Protein AF-A0AAU9X1V3-F1 (afdb_monomer)

Nearest PDB structures (foldseek):
  4ons-assembly2_C  TM=4.741E-01  e=3.415E-01  Mus musculus
  4ons-assembly1_A  TM=4.721E-01  e=7.380E-01  Mus musculus
  1dow-assembly1_A  TM=4.792E-01  e=1.768E+00  Mus musculus

Structure (mmCIF, N/CA/C/O backbone):
data_AF-A0AAU9X1V3-F1
#
_entry.id   AF-A0AAU9X1V3-F1
#
loop_
_atom_site.group_PDB
_atom_site.id
_atom_site.type_symbol
_atom_site.label_atom_id
_atom_site.label_alt_id
_atom_site.label_comp_id
_atom_site.label_asym_id
_atom_site.label_entity_id
_atom_site.label_seq_id
_atom_site.pdbx_PDB_ins_code
_atom_site.Cartn_x
_atom_site.Cartn_y
_atom_site.Cartn_z
_atom_site.occupancy
_atom_site.B_iso_or_equiv
_atom_site.auth_seq_id
_atom_site.auth_comp_id
_atom_site.auth_asym_id
_atom_site.auth_atom_id
_atom_site.pdbx_PDB_model_num
ATOM 1 N N . MET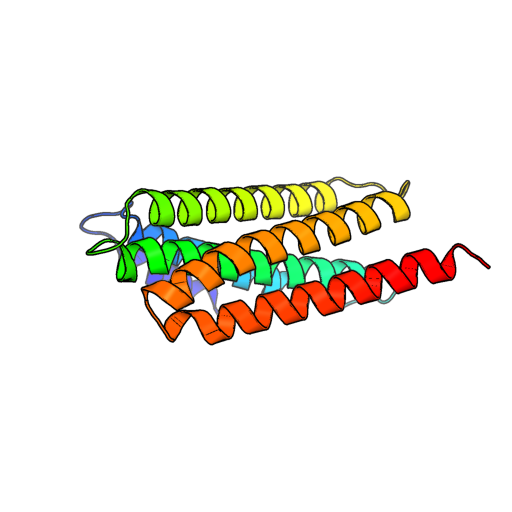 A 1 1 ? 12.556 27.384 1.635 1.00 44.06 1 MET A N 1
ATOM 2 C CA . MET A 1 1 ? 11.641 28.127 2.536 1.00 44.06 1 MET A CA 1
ATOM 3 C C . MET A 1 1 ? 10.564 27.254 3.212 1.00 44.06 1 MET A C 1
ATOM 5 O O . MET A 1 1 ? 9.709 27.808 3.883 1.00 44.06 1 MET A O 1
ATOM 9 N N . LEU A 1 2 ? 10.613 25.913 3.099 1.00 43.72 2 LEU A N 1
ATOM 10 C CA . LEU A 1 2 ? 9.650 24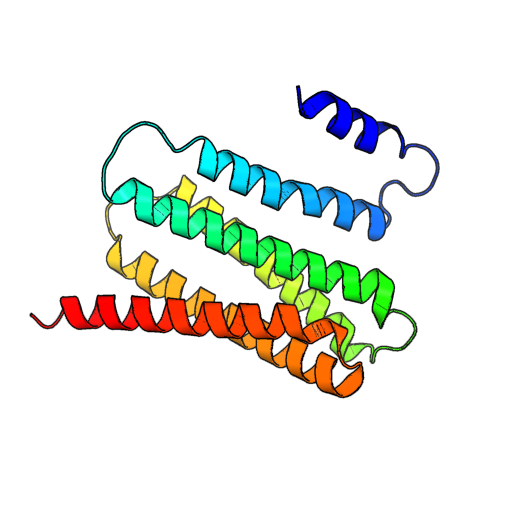.977 3.724 1.00 43.72 2 LEU A CA 1
ATOM 11 C C . LEU A 1 2 ? 10.175 24.272 4.992 1.00 43.72 2 LEU A C 1
ATOM 13 O O . LEU A 1 2 ? 9.394 23.698 5.740 1.00 43.72 2 LEU A O 1
ATOM 17 N N . LEU A 1 3 ? 11.482 24.343 5.270 1.00 42.94 3 LEU A N 1
ATOM 18 C CA . LEU A 1 3 ? 12.097 23.686 6.433 1.00 42.94 3 LEU A CA 1
ATOM 19 C C . LEU A 1 3 ? 11.815 24.409 7.757 1.00 42.94 3 LEU A C 1
ATOM 21 O O . LEU A 1 3 ? 11.709 23.767 8.793 1.00 42.94 3 LEU A O 1
ATOM 25 N N . LEU A 1 4 ? 11.650 25.733 7.727 1.00 36.34 4 LEU A N 1
ATOM 26 C CA . LEU A 1 4 ? 11.408 26.543 8.922 1.00 36.34 4 LEU A CA 1
ATOM 27 C C . LEU A 1 4 ? 10.022 26.305 9.561 1.00 36.34 4 LEU A C 1
ATOM 29 O O . LEU A 1 4 ? 9.979 26.134 10.776 1.00 36.34 4 LEU A O 1
ATOM 33 N N . PRO A 1 5 ? 8.903 26.226 8.805 1.00 49.59 5 PRO A N 1
ATOM 34 C CA . PRO A 1 5 ? 7.613 25.863 9.395 1.00 49.59 5 PRO A CA 1
ATOM 35 C C . PRO A 1 5 ? 7.561 24.398 9.853 1.00 49.59 5 PRO A C 1
ATOM 37 O O . PRO A 1 5 ? 6.901 24.109 10.844 1.00 49.59 5 PRO A O 1
ATOM 40 N N . LEU A 1 6 ? 8.292 23.487 9.196 1.00 45.47 6 LEU A N 1
ATOM 41 C CA . LEU A 1 6 ? 8.398 22.084 9.614 1.00 45.47 6 LEU A CA 1
ATOM 42 C C . LEU A 1 6 ? 9.190 21.945 10.926 1.00 45.47 6 LEU A C 1
ATOM 44 O O . LEU A 1 6 ? 8.770 21.235 11.833 1.00 45.47 6 LEU A O 1
ATOM 48 N N . TYR A 1 7 ? 10.294 22.686 11.052 1.00 49.62 7 TYR A N 1
ATOM 49 C CA . TYR A 1 7 ? 11.092 22.766 12.274 1.00 49.62 7 TYR A CA 1
ATOM 50 C C . TYR A 1 7 ? 10.305 23.416 13.418 1.00 49.62 7 TYR A C 1
ATOM 52 O O . TYR A 1 7 ? 10.326 22.918 14.536 1.00 49.62 7 TYR A O 1
ATOM 60 N N . LEU A 1 8 ? 9.541 24.477 13.138 1.00 46.09 8 LEU A N 1
ATOM 61 C CA . LEU A 1 8 ? 8.671 25.114 14.130 1.00 46.09 8 LEU A CA 1
ATOM 62 C C . LEU A 1 8 ? 7.511 24.210 14.563 1.00 46.09 8 LEU A C 1
ATOM 64 O O . LEU A 1 8 ? 7.183 24.209 15.743 1.00 46.09 8 LEU A O 1
ATOM 68 N N . LEU A 1 9 ? 6.929 23.406 13.665 1.00 52.00 9 LEU A N 1
ATOM 69 C CA . LEU A 1 9 ? 5.893 22.430 14.027 1.00 52.00 9 LEU A CA 1
ATOM 70 C C . LEU A 1 9 ? 6.444 21.321 14.940 1.00 52.00 9 LEU A C 1
ATOM 72 O O . LEU A 1 9 ? 5.739 20.881 15.841 1.00 52.00 9 LEU A O 1
ATOM 76 N N . VAL A 1 10 ? 7.695 20.900 14.721 1.00 50.59 10 VAL A N 1
ATOM 77 C CA . VAL A 1 10 ? 8.396 19.901 15.548 1.00 50.59 10 VAL A CA 1
ATOM 78 C C . VAL A 1 10 ? 8.824 20.483 16.902 1.00 50.59 10 VAL A C 1
ATOM 80 O O . VAL A 1 10 ? 8.688 19.819 17.926 1.00 50.59 10 VAL A O 1
ATOM 83 N N . VAL A 1 11 ? 9.300 21.731 16.931 1.00 45.91 11 VAL A N 1
ATOM 84 C CA . VAL A 1 11 ? 9.802 22.392 18.149 1.00 45.91 11 VAL A CA 1
ATOM 85 C C . VAL A 1 11 ? 8.680 22.879 19.070 1.00 45.91 11 VAL A C 1
ATOM 87 O O . VAL A 1 11 ? 8.874 22.930 20.280 1.00 45.91 11 VAL A O 1
ATOM 90 N N . HIS A 1 12 ? 7.485 23.194 18.556 1.00 42.12 12 HIS A N 1
ATOM 91 C CA . HIS A 1 12 ? 6.382 23.667 19.406 1.00 42.12 12 HIS A CA 1
ATOM 92 C C . HIS A 1 12 ? 5.719 22.562 20.259 1.00 42.12 12 HIS A C 1
ATOM 94 O O . HIS A 1 12 ? 4.833 22.858 21.062 1.00 42.12 12 HIS A O 1
ATOM 100 N N . THR A 1 13 ? 6.141 21.305 20.092 1.00 48.31 13 THR A N 1
ATOM 101 C CA . THR A 1 13 ? 5.664 20.104 20.801 1.00 48.31 13 THR A CA 1
ATOM 102 C C . THR A 1 13 ? 6.652 19.608 21.865 1.00 48.31 13 THR A C 1
ATOM 104 O O . THR A 1 13 ? 6.911 18.416 21.976 1.00 48.31 13 THR A O 1
ATOM 107 N N . GLU A 1 14 ? 7.207 20.514 22.664 1.00 51.94 14 GLU A N 1
ATOM 108 C CA . GLU A 1 14 ? 8.088 20.184 23.794 1.00 51.94 14 GLU A CA 1
ATOM 109 C C . GLU A 1 14 ? 7.535 20.795 25.086 1.00 51.94 14 GLU A C 1
ATOM 111 O O . GLU A 1 14 ? 7.998 21.822 25.569 1.00 51.94 14 GLU A O 1
ATOM 116 N N . GLN A 1 15 ? 6.486 20.167 25.614 1.00 44.25 15 GLN A N 1
ATOM 117 C CA . GLN A 1 15 ? 6.382 19.820 27.033 1.00 44.25 15 GLN A CA 1
ATOM 118 C C . GLN A 1 15 ? 5.163 18.907 27.190 1.00 44.25 15 GLN A C 1
ATOM 120 O O . GLN A 1 15 ? 4.042 19.307 26.894 1.00 44.25 15 GLN A O 1
ATOM 125 N N . ASP A 1 16 ? 5.424 17.674 27.622 1.00 43.25 16 ASP A N 1
ATOM 126 C CA . ASP A 1 16 ? 4.475 16.605 27.965 1.00 43.25 16 ASP A CA 1
ATOM 127 C C . ASP A 1 16 ? 4.153 15.616 26.812 1.00 43.25 16 ASP A C 1
ATOM 129 O O . ASP A 1 16 ? 3.363 15.881 25.911 1.00 43.25 16 ASP A O 1
ATOM 133 N N . ASN A 1 17 ? 4.750 14.412 26.889 1.00 47.97 17 ASN A N 1
ATOM 134 C CA . ASN A 1 17 ? 4.558 13.224 26.021 1.00 47.97 17 ASN A CA 1
ATOM 135 C C . ASN A 1 17 ? 5.242 13.183 24.634 1.00 47.97 17 ASN A C 1
ATOM 137 O O . ASN A 1 17 ? 4.652 12.772 23.631 1.00 47.97 17 ASN A O 1
ATOM 141 N N . LEU A 1 18 ? 6.544 13.465 24.607 1.00 46.16 18 LEU A N 1
ATOM 142 C CA . LEU A 1 18 ? 7.427 13.448 23.426 1.00 46.16 18 LEU A CA 1
ATOM 143 C C . LEU A 1 18 ? 7.446 12.187 22.546 1.00 46.16 18 LEU A C 1
ATOM 145 O O . LEU A 1 18 ? 7.813 12.275 21.379 1.00 46.16 18 LEU A O 1
ATOM 149 N N . PHE A 1 19 ? 7.019 11.030 23.051 1.00 53.47 19 PHE A N 1
ATOM 150 C CA . PHE A 1 19 ? 6.959 9.779 22.280 1.00 53.47 19 PHE A CA 1
ATOM 151 C C . PHE A 1 19 ? 5.591 9.094 22.384 1.00 53.47 19 PHE A C 1
ATOM 153 O O . PHE A 1 19 ? 5.478 7.871 22.431 1.00 53.47 19 PHE A O 1
ATOM 160 N N . GLY A 1 20 ? 4.516 9.882 22.430 1.00 60.69 20 GLY A N 1
ATOM 161 C CA . GLY A 1 20 ? 3.170 9.336 22.282 1.00 60.69 20 GLY A CA 1
ATOM 162 C C . GLY A 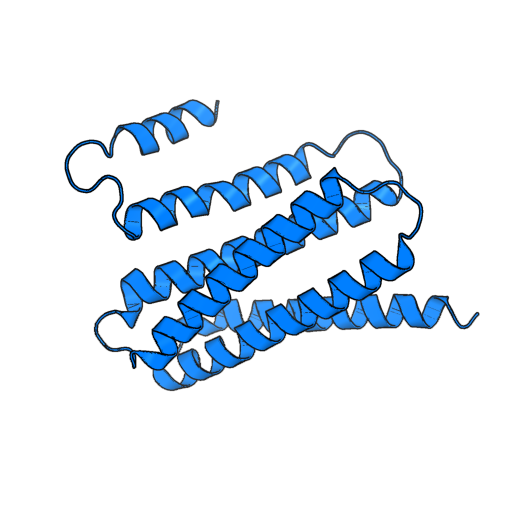1 20 ? 2.940 8.785 20.860 1.00 60.69 20 GLY A C 1
ATOM 163 O O . GLY A 1 20 ? 3.418 9.393 19.896 1.00 60.69 20 GLY A O 1
ATOM 164 N N . PRO A 1 21 ? 2.138 7.716 20.681 1.00 63.38 21 PRO A N 1
ATOM 165 C CA . PRO A 1 21 ? 1.803 7.158 19.362 1.00 63.38 21 PRO A CA 1
ATOM 166 C C . PRO A 1 21 ? 1.304 8.210 18.355 1.00 63.38 21 PRO A C 1
ATOM 168 O O . PRO A 1 21 ? 1.577 8.130 17.162 1.00 63.38 21 PRO A O 1
ATOM 171 N N . LYS A 1 22 ? 0.638 9.259 18.851 1.00 67.50 22 LYS A N 1
ATOM 172 C CA . LYS A 1 22 ? 0.130 10.382 18.051 1.00 67.50 22 LYS A CA 1
ATOM 173 C C . LYS A 1 22 ? 1.226 11.285 17.476 1.00 67.50 22 LYS A C 1
ATOM 175 O O . LYS A 1 22 ? 1.063 11.810 16.380 1.00 67.50 22 LYS A O 1
ATOM 180 N N . VAL A 1 23 ? 2.326 11.498 18.202 1.00 68.25 23 VAL A N 1
ATOM 181 C CA . VAL A 1 23 ? 3.471 12.284 17.704 1.00 68.25 23 VAL A CA 1
ATOM 182 C C . VAL A 1 23 ? 4.229 11.467 16.661 1.00 68.25 23 VAL A C 1
ATOM 184 O O . VAL A 1 23 ? 4.564 11.986 15.600 1.00 68.25 23 VAL A O 1
ATOM 187 N N . PHE A 1 24 ? 4.397 10.167 16.911 1.00 70.75 24 PHE A N 1
ATOM 188 C CA . PHE A 1 24 ? 5.026 9.236 15.977 1.00 70.75 24 PHE A CA 1
ATOM 189 C C . PHE A 1 24 ? 4.321 9.200 14.611 1.00 70.75 24 PHE A C 1
ATOM 191 O O . PHE A 1 24 ? 4.980 9.336 13.582 1.00 70.75 24 PHE A O 1
ATOM 198 N N . VAL A 1 25 ? 2.986 9.119 14.588 1.00 69.62 25 VAL A N 1
ATOM 199 C CA . VAL A 1 25 ? 2.202 9.181 13.339 1.00 69.62 25 VAL A CA 1
ATOM 200 C C . VAL A 1 25 ? 2.411 10.497 12.586 1.00 69.62 25 VAL A C 1
ATOM 202 O O . VAL A 1 25 ? 2.600 10.484 11.371 1.00 69.62 25 VAL A O 1
ATOM 205 N N . LYS A 1 26 ? 2.437 11.637 13.289 1.00 71.56 26 LYS A N 1
ATOM 206 C CA . LYS A 1 26 ? 2.681 12.948 12.661 1.00 71.56 26 LYS A CA 1
ATOM 207 C C . LYS A 1 26 ? 4.065 13.037 12.022 1.00 71.56 26 LYS A C 1
ATOM 209 O O . LYS A 1 26 ? 4.188 13.582 10.930 1.00 71.56 26 LYS A O 1
ATOM 214 N N . VAL A 1 27 ? 5.091 12.498 12.683 1.00 73.81 27 VAL A N 1
ATOM 215 C CA . VAL A 1 27 ? 6.460 12.455 12.147 1.00 73.81 27 VAL A CA 1
ATOM 216 C C . VAL A 1 27 ? 6.532 11.536 10.929 1.00 73.81 27 VAL A C 1
ATOM 218 O O . VAL A 1 27 ? 7.089 11.924 9.905 1.00 73.81 27 VAL A O 1
ATOM 221 N N . LEU A 1 28 ? 5.908 10.358 10.997 1.00 72.69 28 LEU A N 1
ATOM 222 C CA . LEU A 1 28 ? 5.814 9.441 9.861 1.00 72.69 28 LEU A CA 1
ATOM 223 C C . LEU A 1 28 ? 5.145 10.090 8.644 1.00 72.69 28 LEU A C 1
ATOM 225 O O . LEU A 1 28 ? 5.581 9.851 7.522 1.00 72.69 28 LEU A O 1
ATOM 229 N N . TYR A 1 29 ? 4.140 10.945 8.859 1.00 76.19 29 TYR A N 1
ATOM 230 C CA . TYR A 1 29 ? 3.426 11.659 7.794 1.00 76.19 29 TYR A CA 1
ATOM 231 C C . TYR A 1 29 ? 4.328 12.570 6.951 1.00 76.19 29 TYR A C 1
ATOM 233 O O . TYR A 1 29 ? 3.958 12.906 5.832 1.00 76.19 29 TYR A O 1
ATOM 241 N N . ILE A 1 30 ? 5.511 12.952 7.446 1.00 73.25 30 ILE A N 1
ATOM 242 C CA . ILE A 1 30 ? 6.486 13.779 6.717 1.00 73.25 30 ILE A CA 1
ATOM 243 C C . ILE A 1 30 ? 7.245 12.945 5.671 1.00 73.25 30 ILE A C 1
ATOM 245 O O . ILE A 1 30 ? 7.570 13.441 4.592 1.00 73.25 30 ILE A O 1
ATOM 249 N N . THR A 1 31 ? 7.497 11.668 5.952 1.00 73.81 31 THR A N 1
ATOM 250 C CA . THR A 1 31 ? 8.299 10.777 5.103 1.00 73.81 31 THR A CA 1
ATOM 251 C C . THR A 1 31 ? 7.744 10.601 3.674 1.00 73.81 31 THR A C 1
ATOM 253 O O . THR A 1 31 ? 8.534 10.725 2.734 1.00 73.81 31 THR A O 1
ATOM 256 N N . PRO A 1 32 ? 6.425 10.409 3.439 1.00 75.38 32 PRO A N 1
ATOM 257 C CA . PRO A 1 32 ? 5.865 10.394 2.086 1.00 75.38 32 PRO A CA 1
ATOM 258 C C . PRO A 1 32 ? 6.121 11.688 1.313 1.00 75.38 32 PRO A C 1
ATOM 260 O O . PRO A 1 32 ? 6.405 11.647 0.120 1.00 75.38 32 PRO A O 1
ATOM 263 N N . PHE A 1 33 ? 6.052 12.848 1.977 1.00 72.88 33 PHE A N 1
ATOM 264 C CA . PHE A 1 33 ? 6.327 14.124 1.317 1.00 72.88 33 PHE A CA 1
ATOM 265 C C . PHE A 1 33 ? 7.784 14.228 0.887 1.00 72.88 33 PHE A C 1
ATOM 267 O O . PHE A 1 33 ? 8.048 14.754 -0.187 1.00 72.88 33 PHE A O 1
ATOM 274 N N . ILE A 1 34 ? 8.721 13.703 1.681 1.00 72.44 34 ILE A N 1
ATOM 275 C CA . ILE A 1 34 ? 10.140 13.660 1.315 1.00 72.44 34 ILE A CA 1
ATOM 276 C C . ILE A 1 34 ? 10.339 12.787 0.068 1.00 72.44 34 ILE A C 1
ATOM 278 O O . ILE A 1 34 ? 10.984 13.232 -0.878 1.00 72.44 34 ILE A O 1
ATOM 282 N N . LEU A 1 35 ? 9.734 11.594 0.019 1.00 71.88 35 LEU A N 1
ATOM 283 C CA . LEU A 1 35 ? 9.773 10.709 -1.156 1.00 71.88 35 LEU A CA 1
ATOM 284 C C . LEU A 1 35 ? 9.166 11.368 -2.409 1.00 71.88 35 LEU A C 1
ATOM 286 O O . LEU A 1 35 ? 9.761 11.319 -3.486 1.00 71.88 35 LEU 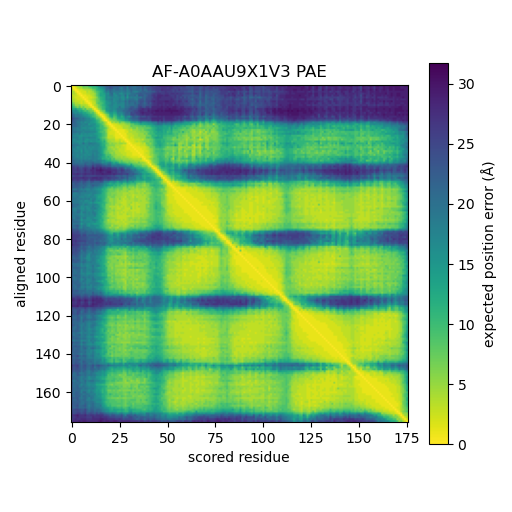A O 1
ATOM 290 N N . LEU A 1 36 ? 8.028 12.053 -2.274 1.00 72.50 36 LEU A N 1
ATOM 291 C CA . LEU A 1 36 ? 7.422 12.822 -3.369 1.00 72.50 36 LEU A CA 1
ATOM 292 C C . LEU A 1 36 ? 8.293 14.011 -3.810 1.00 72.50 36 LEU A C 1
ATOM 294 O O . LEU A 1 36 ? 8.310 14.377 -4.985 1.00 72.50 36 LEU A O 1
ATOM 298 N N . LEU A 1 37 ? 9.041 14.616 -2.890 1.00 70.94 37 LEU A N 1
ATOM 299 C CA . LEU A 1 37 ? 9.969 15.703 -3.196 1.00 70.94 37 LEU A CA 1
ATOM 300 C C . LEU A 1 37 ? 11.193 15.184 -3.968 1.00 70.94 37 LEU A C 1
ATOM 302 O O . LEU A 1 37 ? 11.617 15.824 -4.933 1.00 70.94 37 LEU A O 1
ATOM 306 N N . PHE A 1 38 ? 11.694 13.991 -3.632 1.00 68.56 38 PHE A N 1
ATOM 307 C CA . PHE A 1 38 ? 12.685 13.277 -4.446 1.00 68.56 38 PHE A CA 1
ATOM 308 C C . PHE A 1 38 ? 12.165 12.996 -5.861 1.00 68.56 38 PHE A C 1
ATOM 310 O O . PHE A 1 38 ? 12.874 13.264 -6.830 1.00 68.56 38 PHE A O 1
ATOM 317 N N . LEU A 1 39 ? 10.908 12.562 -5.999 1.00 68.69 39 LEU A N 1
ATOM 318 C CA . LEU A 1 39 ? 10.263 12.330 -7.298 1.00 68.69 39 LEU A CA 1
ATOM 319 C C . LEU A 1 39 ? 10.218 13.592 -8.181 1.00 68.69 39 LEU A C 1
ATOM 321 O O . LEU A 1 39 ? 10.405 13.504 -9.397 1.00 68.69 39 LEU A O 1
ATOM 325 N N . ASN A 1 40 ? 10.010 14.765 -7.575 1.00 65.56 40 ASN A N 1
ATOM 326 C CA . ASN A 1 40 ? 9.994 16.046 -8.287 1.00 65.56 40 ASN A CA 1
ATOM 327 C C . ASN A 1 40 ? 11.403 16.568 -8.632 1.00 65.56 40 ASN A C 1
ATOM 329 O O . ASN A 1 40 ? 11.565 17.312 -9.593 1.00 65.56 40 ASN A O 1
ATOM 333 N N . THR A 1 41 ? 12.422 16.171 -7.865 1.00 62.22 41 THR A N 1
ATOM 334 C CA . THR A 1 41 ? 13.815 16.615 -8.062 1.00 62.22 41 THR A CA 1
ATOM 335 C C . THR A 1 41 ? 14.577 15.721 -9.045 1.00 62.22 41 THR A C 1
ATOM 337 O O . THR A 1 41 ? 15.479 16.191 -9.729 1.00 62.22 41 THR A O 1
ATOM 340 N N . ALA A 1 42 ? 14.180 14.454 -9.192 1.00 54.56 42 ALA A N 1
ATOM 341 C CA . ALA A 1 42 ? 14.652 13.546 -10.242 1.00 54.56 42 ALA A CA 1
ATOM 342 C C . ALA A 1 42 ? 14.023 13.908 -11.605 1.00 54.56 42 ALA A C 1
ATOM 344 O O . ALA A 1 42 ? 13.270 13.131 -12.186 1.00 54.56 42 ALA A O 1
ATOM 345 N N . GLY A 1 43 ? 14.174 15.161 -12.035 1.00 47.66 43 GLY A N 1
ATOM 346 C CA . GLY A 1 43 ? 13.527 15.734 -13.218 1.00 47.66 43 GLY A CA 1
ATOM 347 C C . GLY A 1 43 ? 14.481 16.232 -14.294 1.00 47.66 43 GLY A C 1
ATOM 348 O O . GLY A 1 43 ? 14.004 16.681 -15.333 1.00 47.66 43 GLY A O 1
ATOM 349 N N . GLU A 1 44 ? 15.790 16.133 -14.092 1.00 50.97 44 GLU A N 1
ATOM 350 C CA . GLU A 1 44 ? 16.772 16.548 -15.087 1.00 50.97 44 GLU A CA 1
ATOM 351 C C . GLU A 1 44 ? 17.581 15.331 -15.548 1.00 50.97 44 GLU A C 1
ATOM 353 O O . GLU A 1 44 ? 18.365 14.768 -14.793 1.00 50.97 44 GLU A O 1
ATOM 358 N N . GLU A 1 45 ? 17.344 14.972 -16.814 1.00 45.53 45 GLU A N 1
ATOM 359 C CA . GLU A 1 45 ? 18.095 14.070 -17.705 1.00 45.53 45 GLU A CA 1
ATOM 360 C C . GLU A 1 45 ? 17.409 12.738 -18.064 1.00 45.53 45 GLU A C 1
ATOM 362 O O . GLU A 1 45 ? 17.191 11.829 -17.266 1.00 45.53 45 GLU A O 1
ATOM 367 N N . GLY A 1 46 ? 17.009 12.678 -19.340 1.00 50.12 46 GLY A N 1
ATOM 368 C CA . GLY A 1 46 ? 16.153 11.657 -19.924 1.00 50.12 46 GLY A CA 1
ATOM 369 C C . GLY A 1 46 ? 16.815 10.294 -20.093 1.00 50.12 46 GLY A C 1
ATOM 370 O O . GLY A 1 46 ? 17.985 10.191 -20.434 1.00 50.12 46 GLY A O 1
ATOM 371 N N . THR A 1 47 ? 16.016 9.252 -19.874 1.00 45.25 47 THR A N 1
ATOM 372 C CA . THR A 1 47 ? 16.077 7.877 -20.414 1.00 45.25 47 THR A CA 1
ATOM 373 C C . THR A 1 47 ? 14.958 7.083 -19.722 1.00 45.25 47 THR A C 1
ATOM 375 O O . THR A 1 47 ? 14.473 7.489 -18.667 1.00 45.25 47 THR A O 1
ATOM 378 N N . GLU A 1 48 ? 14.498 5.968 -20.294 1.00 50.25 48 GLU A N 1
ATOM 379 C CA . GLU A 1 48 ? 13.396 5.135 -19.760 1.00 50.25 48 GLU A CA 1
ATOM 380 C C . GLU A 1 48 ? 13.594 4.691 -18.290 1.00 50.25 48 GLU A C 1
ATOM 382 O O . GLU A 1 48 ? 12.623 4.462 -17.567 1.00 50.25 48 GLU A O 1
ATOM 387 N N . PHE A 1 49 ? 14.841 4.714 -17.809 1.00 49.09 49 PHE A N 1
ATOM 388 C CA . PHE A 1 49 ? 15.255 4.515 -16.416 1.00 49.09 49 PHE A CA 1
ATOM 389 C C . PHE A 1 49 ? 14.631 5.526 -15.421 1.00 49.09 49 PHE A C 1
ATOM 391 O O . PHE A 1 49 ? 14.399 5.222 -14.246 1.00 49.09 49 PHE A O 1
ATOM 398 N N . HIS A 1 50 ? 14.291 6.735 -15.885 1.00 55.50 50 HIS A N 1
ATOM 399 C CA . HIS A 1 50 ? 13.610 7.765 -15.086 1.00 55.50 50 HIS A CA 1
ATOM 400 C C . HIS A 1 50 ? 12.116 7.473 -14.869 1.00 55.50 50 HIS A C 1
ATOM 402 O O . HIS A 1 50 ? 11.533 7.906 -13.876 1.00 55.50 50 HIS A O 1
ATOM 408 N N . GLY A 1 51 ? 11.475 6.743 -15.787 1.00 60.97 51 GLY A N 1
ATOM 409 C CA . GLY A 1 51 ? 10.060 6.385 -15.663 1.00 60.97 51 GLY A CA 1
ATOM 410 C C . GLY A 1 51 ? 9.830 5.349 -14.565 1.00 60.97 51 GLY A C 1
ATOM 411 O O . GLY A 1 51 ? 8.932 5.504 -13.738 1.00 60.97 51 GLY A O 1
ATOM 412 N N . GLU A 1 52 ? 10.681 4.325 -14.525 1.00 66.62 52 GLU A N 1
ATOM 413 C CA . GLU A 1 52 ? 10.564 3.222 -13.570 1.00 66.62 52 GLU A CA 1
ATOM 414 C C . GLU A 1 52 ? 10.899 3.654 -12.138 1.00 66.62 52 GLU A C 1
ATOM 416 O O . GLU A 1 52 ? 10.151 3.357 -11.211 1.00 66.62 52 GLU A O 1
ATOM 421 N N . SER A 1 53 ? 11.955 4.448 -11.951 1.00 68.62 53 SER A N 1
ATOM 422 C CA . SER A 1 53 ? 12.297 5.020 -10.641 1.00 68.62 53 SER A CA 1
ATOM 423 C C . SER A 1 53 ? 11.210 5.959 -10.103 1.00 68.62 53 SER A C 1
ATOM 425 O O . SER A 1 53 ? 10.849 5.872 -8.929 1.00 68.62 53 SER A O 1
ATOM 427 N N . ARG A 1 54 ? 10.610 6.808 -10.951 1.00 72.00 54 ARG A N 1
ATOM 428 C CA . ARG A 1 54 ? 9.464 7.647 -10.560 1.00 72.00 54 ARG A CA 1
ATOM 429 C C . ARG A 1 54 ? 8.239 6.826 -10.180 1.00 72.00 54 ARG A C 1
ATOM 431 O O . ARG A 1 54 ? 7.605 7.121 -9.171 1.00 72.00 54 ARG A O 1
ATOM 438 N N . TRP A 1 55 ? 7.909 5.804 -10.964 1.00 76.88 55 TRP A N 1
ATOM 439 C CA . TRP A 1 55 ? 6.821 4.891 -10.628 1.00 76.88 55 TRP A CA 1
ATOM 440 C C . TRP A 1 55 ? 7.043 4.266 -9.247 1.00 76.88 55 TRP A C 1
ATOM 442 O O . TRP A 1 55 ? 6.166 4.353 -8.394 1.00 76.88 55 TRP A O 1
ATOM 452 N N . LEU A 1 56 ? 8.253 3.770 -8.982 1.00 76.50 56 LEU A N 1
ATOM 453 C CA . LEU A 1 56 ? 8.620 3.160 -7.704 1.00 76.50 56 LEU A CA 1
ATOM 454 C C . LEU A 1 56 ? 8.511 4.128 -6.520 1.00 76.50 56 LEU A C 1
ATOM 456 O O . LEU A 1 56 ? 7.914 3.795 -5.499 1.00 76.50 56 LEU A O 1
ATOM 460 N N . PHE A 1 57 ? 9.024 5.354 -6.642 1.00 78.31 57 PHE A N 1
ATOM 461 C CA . PHE A 1 57 ? 8.877 6.345 -5.572 1.00 78.31 57 PHE A CA 1
ATOM 462 C C . PHE A 1 57 ? 7.411 6.727 -5.331 1.00 78.31 57 PHE A C 1
ATOM 464 O O . PHE A 1 57 ? 7.012 6.942 -4.182 1.00 78.31 57 PHE A O 1
ATOM 471 N N . ALA A 1 58 ? 6.588 6.777 -6.383 1.00 80.00 58 ALA A N 1
ATOM 472 C CA . ALA A 1 58 ? 5.157 7.023 -6.252 1.00 80.00 58 ALA A CA 1
ATOM 473 C C . ALA A 1 58 ? 4.440 5.861 -5.543 1.00 80.00 58 ALA A C 1
ATOM 475 O O . ALA A 1 58 ? 3.645 6.109 -4.632 1.00 80.00 58 ALA A O 1
ATOM 476 N N . THR A 1 59 ? 4.743 4.605 -5.894 1.00 81.25 59 THR A N 1
ATOM 477 C CA . THR A 1 59 ? 4.137 3.430 -5.249 1.00 81.25 59 THR A CA 1
ATOM 478 C C . THR A 1 59 ? 4.555 3.308 -3.787 1.00 81.25 59 THR A C 1
ATOM 480 O O . THR A 1 59 ? 3.691 3.114 -2.934 1.00 81.25 59 THR A O 1
ATOM 483 N N . MET A 1 60 ? 5.834 3.529 -3.472 1.00 82.81 60 MET A N 1
ATOM 484 C CA . MET A 1 60 ? 6.344 3.554 -2.093 1.00 82.81 60 MET A CA 1
ATOM 485 C C . MET A 1 60 ? 5.685 4.651 -1.259 1.00 82.81 60 MET A C 1
ATOM 487 O O . MET A 1 60 ? 5.245 4.410 -0.136 1.00 82.81 60 MET A O 1
ATOM 491 N N . SER A 1 61 ? 5.551 5.857 -1.819 1.00 83.62 61 SER A N 1
ATOM 492 C CA . SER A 1 61 ? 4.858 6.963 -1.146 1.00 83.62 61 SER A CA 1
ATOM 493 C C . SER A 1 61 ? 3.398 6.607 -0.862 1.00 83.62 61 SER A C 1
ATOM 495 O O . SER A 1 61 ? 2.894 6.867 0.230 1.00 83.62 61 SER A O 1
ATOM 497 N N . ALA A 1 62 ? 2.715 5.974 -1.821 1.00 82.75 62 ALA A N 1
ATOM 498 C CA . ALA A 1 62 ? 1.336 5.536 -1.656 1.00 82.75 62 ALA A CA 1
ATOM 499 C C . ALA A 1 62 ? 1.192 4.431 -0.595 1.00 82.75 62 ALA A C 1
ATOM 501 O O . ALA A 1 62 ? 0.240 4.481 0.185 1.00 82.75 62 ALA A O 1
ATOM 502 N N . GLN A 1 63 ? 2.102 3.453 -0.542 1.00 83.75 63 GLN A N 1
ATOM 503 C CA . GLN A 1 63 ? 2.123 2.415 0.498 1.00 83.75 63 GLN A CA 1
ATOM 504 C C . GLN A 1 63 ? 2.363 3.021 1.881 1.00 83.75 63 GLN A C 1
ATOM 506 O O . GLN A 1 63 ? 1.678 2.673 2.841 1.00 83.75 63 GLN A O 1
ATOM 511 N N . LEU A 1 64 ? 3.277 3.985 1.967 1.00 84.69 64 LEU A N 1
ATOM 512 C CA . LEU A 1 64 ? 3.598 4.677 3.203 1.00 84.69 64 LEU A CA 1
ATOM 513 C C . LEU A 1 64 ? 2.404 5.482 3.732 1.00 84.69 64 LEU A C 1
ATOM 515 O O . LEU A 1 64 ? 2.061 5.355 4.904 1.00 84.69 64 LEU A O 1
ATOM 519 N N . PHE A 1 65 ? 1.711 6.234 2.868 1.00 83.88 65 PHE A N 1
ATOM 520 C CA . PHE A 1 65 ? 0.451 6.890 3.237 1.00 83.88 65 PHE A CA 1
ATOM 521 C C . PHE A 1 65 ? -0.598 5.890 3.740 1.00 83.88 65 PHE A C 1
ATOM 523 O O . PHE A 1 65 ? -1.301 6.196 4.698 1.00 83.88 65 PHE A O 1
ATOM 530 N N . ASP A 1 66 ? -0.696 4.703 3.129 1.00 84.31 66 ASP A N 1
ATOM 531 C CA . ASP A 1 66 ? -1.664 3.681 3.551 1.00 84.31 66 ASP A CA 1
ATOM 532 C C . ASP A 1 66 ? -1.358 3.139 4.946 1.00 84.31 66 ASP A C 1
ATOM 534 O O . ASP A 1 66 ? -2.244 3.053 5.792 1.00 84.31 66 ASP A O 1
ATOM 538 N N . ALA A 1 67 ? -0.091 2.802 5.193 1.00 85.25 67 ALA A N 1
ATOM 539 C CA . ALA A 1 67 ? 0.357 2.278 6.474 1.00 85.25 67 ALA A CA 1
ATOM 540 C C . ALA A 1 67 ? 0.147 3.302 7.596 1.00 85.25 67 ALA A C 1
ATOM 542 O O . ALA A 1 67 ? -0.312 2.954 8.682 1.00 85.25 67 ALA A O 1
ATOM 543 N N . ILE A 1 68 ? 0.444 4.575 7.329 1.00 84.19 68 ILE A N 1
ATOM 544 C CA . ILE A 1 68 ? 0.266 5.649 8.307 1.00 84.19 68 ILE A CA 1
ATOM 545 C C . ILE A 1 68 ? -1.220 5.889 8.593 1.00 84.19 68 ILE A C 1
ATOM 547 O O . ILE A 1 68 ? -1.582 6.035 9.756 1.00 84.19 68 ILE A O 1
ATOM 551 N N . ASP A 1 69 ? -2.076 5.872 7.568 1.00 84.31 69 ASP A N 1
ATOM 552 C CA . ASP A 1 69 ? -3.532 5.982 7.720 1.00 84.31 69 ASP A CA 1
ATOM 553 C C . ASP A 1 69 ? -4.115 4.820 8.542 1.00 84.31 69 ASP A C 1
ATOM 555 O O . ASP A 1 69 ? -4.916 5.047 9.445 1.00 84.31 69 ASP A O 1
ATOM 559 N N . MET A 1 70 ? -3.653 3.582 8.322 1.00 83.56 70 MET A N 1
ATOM 560 C CA . MET A 1 70 ? -4.044 2.444 9.164 1.00 83.56 70 MET A CA 1
ATOM 561 C C . MET A 1 70 ? -3.640 2.646 10.626 1.00 83.56 70 MET A C 1
ATOM 563 O O . MET A 1 70 ? -4.452 2.413 11.520 1.00 83.56 70 MET A O 1
ATOM 567 N N . ILE A 1 71 ? -2.406 3.089 10.885 1.00 84.38 71 ILE A N 1
ATOM 568 C CA . ILE A 1 71 ? -1.928 3.337 12.252 1.00 84.38 71 ILE A CA 1
ATOM 569 C C . ILE A 1 71 ? -2.731 4.475 12.901 1.00 84.38 71 ILE A C 1
ATOM 571 O O . ILE A 1 71 ? -3.145 4.341 14.053 1.00 84.38 71 ILE A O 1
ATOM 575 N N . ASP A 1 72 ? -2.992 5.569 12.180 1.00 81.94 72 ASP A N 1
ATOM 576 C CA . ASP A 1 72 ? -3.772 6.701 12.692 1.00 81.94 72 ASP A CA 1
ATOM 577 C C . ASP A 1 72 ? -5.218 6.299 13.004 1.00 81.94 72 ASP A C 1
ATOM 579 O O . ASP A 1 72 ? -5.715 6.585 14.095 1.00 81.94 72 ASP A O 1
ATOM 583 N N . ASN A 1 73 ? -5.864 5.547 12.108 1.00 78.81 73 ASN A N 1
ATOM 584 C CA . ASN A 1 73 ? -7.217 5.041 12.321 1.00 78.81 73 ASN A CA 1
ATOM 585 C C . ASN A 1 73 ? -7.282 4.103 13.532 1.00 78.81 73 ASN A C 1
ATOM 587 O O . ASN A 1 73 ? -8.211 4.208 14.336 1.00 78.81 73 ASN A O 1
ATOM 591 N N . VAL A 1 74 ? -6.282 3.233 13.723 1.00 78.50 74 VAL A N 1
ATOM 592 C CA . VAL A 1 74 ? -6.214 2.372 14.913 1.00 78.50 74 VAL A CA 1
ATOM 593 C C . VAL A 1 74 ? -6.083 3.201 16.194 1.00 78.50 74 VAL A C 1
ATOM 595 O O . VAL A 1 74 ? -6.802 2.956 17.165 1.00 78.50 74 VAL A O 1
ATOM 598 N N . LEU A 1 75 ? -5.218 4.217 16.191 1.00 76.31 75 LEU A N 1
ATOM 599 C CA . LEU A 1 75 ? -4.942 5.052 17.363 1.00 76.31 75 LEU A CA 1
ATOM 600 C C . LEU A 1 75 ? -6.052 6.061 17.700 1.00 76.31 75 LEU A C 1
ATOM 602 O O . LEU A 1 75 ? -6.241 6.369 18.878 1.00 76.31 75 LEU A O 1
ATOM 606 N N . ASN A 1 76 ? -6.760 6.597 16.702 1.00 72.44 76 ASN A N 1
ATOM 607 C CA . ASN A 1 76 ? -7.737 7.679 16.879 1.00 72.44 76 ASN A CA 1
ATOM 608 C C . ASN A 1 76 ? -9.199 7.248 16.697 1.00 72.44 76 ASN A C 1
ATOM 610 O O . ASN A 1 76 ? -10.084 7.886 17.265 1.00 72.44 76 ASN A O 1
ATOM 614 N N . GLY A 1 77 ? -9.472 6.217 15.895 1.00 64.81 77 GLY A N 1
ATOM 615 C CA . GLY A 1 77 ? -10.833 5.809 15.525 1.00 64.81 77 GLY A CA 1
ATOM 616 C C . GLY A 1 77 ? -11.291 4.508 16.180 1.00 64.81 77 GLY A C 1
ATOM 617 O O . GLY A 1 77 ? -12.430 4.407 16.628 1.00 64.81 77 GLY A O 1
ATOM 618 N N . TYR A 1 78 ? -10.393 3.531 16.268 1.00 61.41 78 TYR A N 1
ATOM 619 C CA . TYR A 1 78 ? -10.718 2.142 16.608 1.00 61.41 78 TYR A CA 1
ATOM 620 C C . TYR A 1 78 ? -10.368 1.760 18.061 1.00 61.41 78 TYR A C 1
ATOM 622 O O . TYR A 1 78 ? -11.001 0.885 18.652 1.00 61.41 78 TYR A O 1
ATOM 630 N N . GLY A 1 79 ? -9.444 2.478 18.710 1.00 51.50 79 GLY A N 1
ATOM 631 C CA . GLY A 1 79 ? -8.978 2.197 20.080 1.00 51.50 79 GLY A CA 1
ATOM 632 C C . GLY A 1 79 ? -10.038 2.203 21.199 1.00 51.50 79 GLY A C 1
ATOM 633 O O . GLY A 1 79 ? -9.754 1.708 22.285 1.00 51.50 79 GLY A O 1
ATOM 634 N N . ASN A 1 80 ? -11.256 2.701 20.947 1.00 53.19 80 ASN A N 1
ATOM 635 C CA . ASN A 1 80 ? -12.358 2.699 21.921 1.00 53.19 80 ASN A CA 1
ATOM 636 C C . ASN A 1 80 ? -13.421 1.604 21.691 1.00 53.19 80 ASN A C 1
ATOM 638 O O . ASN A 1 80 ? -14.349 1.506 22.493 1.00 53.19 80 A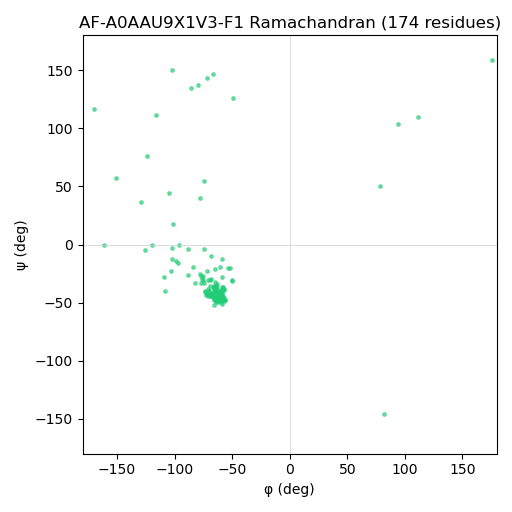SN A O 1
ATOM 642 N N . GLY A 1 81 ? -13.325 0.793 20.629 1.00 51.66 81 GLY A N 1
ATOM 643 C CA . GLY A 1 81 ? -14.368 -0.196 20.309 1.00 51.66 81 GLY A CA 1
ATOM 644 C C . GLY A 1 81 ? -13.976 -1.342 19.376 1.00 51.66 81 GLY A C 1
ATOM 645 O O . GLY A 1 81 ? -14.817 -2.191 19.095 1.00 51.66 81 GLY A O 1
ATOM 646 N N . THR A 1 82 ? -12.734 -1.398 18.897 1.00 58.19 82 THR A N 1
ATOM 647 C CA . THR A 1 82 ? -12.313 -2.415 17.928 1.00 58.19 82 THR A CA 1
ATOM 648 C C . THR A 1 82 ? -11.875 -3.705 18.609 1.00 58.19 82 THR A C 1
ATOM 650 O O . THR A 1 82 ? -11.115 -3.642 19.580 1.00 58.19 82 THR A O 1
ATOM 653 N N . PRO A 1 83 ? -12.312 -4.887 18.119 1.00 59.25 83 PRO A N 1
ATOM 654 C CA . PRO A 1 83 ? -11.799 -6.166 18.569 1.00 59.25 83 PRO A CA 1
ATOM 655 C C . PRO A 1 83 ? -10.280 -6.120 18.537 1.00 59.25 83 PRO A C 1
ATOM 657 O O . PRO A 1 83 ? -9.676 -5.805 17.509 1.00 59.25 83 PRO A O 1
ATOM 660 N N . THR A 1 84 ? -9.661 -6.442 19.666 1.00 67.19 84 THR A N 1
ATOM 661 C CA . THR A 1 84 ? -8.207 -6.402 19.852 1.00 67.19 84 THR A CA 1
ATOM 662 C C . THR A 1 84 ? -7.453 -7.129 18.735 1.00 67.19 84 THR A C 1
ATOM 664 O O . THR A 1 84 ? -6.368 -6.696 18.365 1.00 67.19 84 THR A O 1
ATOM 667 N N . GLY A 1 85 ? -8.045 -8.167 18.131 1.00 69.56 85 GLY A N 1
ATOM 668 C CA . GLY A 1 85 ? -7.478 -8.878 16.980 1.00 69.56 85 GLY A CA 1
ATOM 669 C C . GLY A 1 85 ? -7.376 -8.052 15.689 1.00 69.56 85 GLY A C 1
ATOM 670 O O . GLY A 1 85 ? -6.323 -8.064 15.057 1.00 69.56 85 GLY A O 1
ATOM 671 N N . LEU A 1 86 ? -8.420 -7.303 15.313 1.00 74.75 86 LEU A N 1
ATOM 672 C CA . LEU A 1 86 ? -8.427 -6.504 14.077 1.00 74.75 86 LEU A CA 1
ATOM 673 C C . LEU A 1 86 ? -7.445 -5.332 14.164 1.00 74.75 86 LEU A C 1
ATOM 675 O O . LEU A 1 86 ? -6.656 -5.112 13.248 1.00 74.75 86 LEU A O 1
ATOM 679 N N . GLY A 1 87 ? -7.427 -4.628 15.301 1.00 76.94 87 GLY A N 1
ATOM 680 C CA . GLY A 1 87 ? -6.483 -3.531 15.529 1.00 76.94 87 GLY A CA 1
ATOM 681 C C . GLY A 1 87 ? -5.024 -3.997 15.518 1.00 76.94 87 GLY A C 1
ATOM 682 O O . GLY A 1 87 ? -4.175 -3.355 14.900 1.00 76.94 87 GLY A O 1
ATOM 683 N N . VAL A 1 88 ? -4.731 -5.149 16.138 1.00 78.56 88 VAL A N 1
ATOM 684 C CA . VAL A 1 88 ? -3.395 -5.765 16.078 1.00 78.56 88 VAL A CA 1
ATOM 685 C C . VAL A 1 88 ? -3.039 -6.138 14.640 1.00 78.56 88 VAL A C 1
ATOM 687 O O . VAL A 1 88 ? -1.943 -5.808 14.198 1.00 78.56 88 VAL A O 1
ATOM 690 N N . GLY A 1 89 ? -3.964 -6.737 13.884 1.00 81.31 89 GLY A N 1
ATOM 691 C CA . GLY A 1 89 ? -3.759 -7.071 12.472 1.00 81.31 89 GLY A CA 1
ATOM 692 C C . GLY A 1 89 ? -3.424 -5.853 11.606 1.00 81.31 89 GLY A C 1
ATOM 693 O O . GLY A 1 89 ? -2.460 -5.894 10.844 1.00 81.31 89 GLY A O 1
ATOM 694 N N . MET A 1 90 ? -4.151 -4.745 11.774 1.00 84.12 90 MET A N 1
ATOM 695 C CA . MET A 1 90 ? -3.887 -3.483 11.070 1.00 84.12 90 MET A CA 1
ATOM 696 C C . MET A 1 90 ? -2.506 -2.911 11.403 1.00 84.12 90 MET A C 1
ATOM 698 O O . MET A 1 90 ? -1.773 -2.519 10.497 1.00 84.12 90 MET A O 1
ATOM 702 N N . ILE A 1 91 ? -2.117 -2.901 12.684 1.00 82.75 91 ILE A N 1
ATOM 703 C CA . ILE A 1 91 ? -0.789 -2.437 13.109 1.00 82.75 91 ILE A CA 1
ATOM 704 C C . ILE A 1 91 ? 0.301 -3.342 12.525 1.00 82.75 91 ILE A C 1
ATOM 706 O O . ILE A 1 91 ? 1.254 -2.846 11.928 1.00 82.75 91 ILE A O 1
ATOM 710 N N . THR A 1 92 ? 0.169 -4.663 12.665 1.00 83.38 92 THR A N 1
ATOM 711 C CA . THR A 1 92 ? 1.146 -5.626 12.142 1.00 83.38 92 THR A CA 1
ATOM 712 C C . THR A 1 92 ? 1.297 -5.500 10.629 1.00 83.38 92 THR A C 1
ATOM 714 O O . THR A 1 92 ? 2.426 -5.473 10.136 1.00 83.38 92 THR A O 1
ATOM 717 N N . LEU A 1 93 ? 0.191 -5.362 9.892 1.00 85.19 93 LEU A N 1
ATOM 718 C CA . LEU A 1 93 ? 0.229 -5.165 8.447 1.00 85.19 93 LEU A CA 1
ATOM 719 C C . LEU A 1 93 ? 0.893 -3.834 8.081 1.00 85.19 93 LEU A C 1
ATOM 721 O O . LEU A 1 93 ? 1.757 -3.816 7.207 1.00 85.19 93 LEU A O 1
ATOM 725 N N . ALA A 1 94 ? 0.544 -2.742 8.765 1.00 85.00 94 ALA A N 1
ATOM 726 C CA . ALA A 1 94 ? 1.141 -1.433 8.528 1.00 85.00 94 ALA A CA 1
ATOM 727 C C . ALA A 1 94 ? 2.659 -1.464 8.747 1.00 85.00 94 ALA A C 1
ATOM 729 O O . ALA A 1 94 ? 3.409 -1.048 7.868 1.00 85.00 94 ALA A O 1
ATOM 730 N N . PHE A 1 95 ? 3.133 -2.038 9.857 1.00 83.31 95 PHE A N 1
ATOM 731 C CA . PHE A 1 95 ? 4.568 -2.216 10.099 1.00 83.31 95 PHE A CA 1
ATOM 732 C C . PHE A 1 95 ? 5.239 -3.099 9.042 1.00 83.31 95 PHE A C 1
ATOM 734 O O . PHE A 1 95 ? 6.332 -2.767 8.585 1.00 83.31 95 PHE A O 1
ATOM 741 N N . GLY A 1 96 ? 4.586 -4.180 8.607 1.00 82.06 96 GLY A N 1
ATOM 742 C CA . GLY A 1 96 ? 5.065 -5.001 7.495 1.00 82.06 96 GLY A CA 1
ATOM 743 C C . GLY A 1 96 ? 5.227 -4.193 6.204 1.00 82.06 96 GLY A C 1
ATOM 744 O O . GLY A 1 96 ? 6.270 -4.269 5.561 1.00 82.06 96 GLY A O 1
ATOM 745 N N . CYS A 1 97 ? 4.247 -3.350 5.867 1.00 84.44 97 CYS A N 1
ATOM 746 C CA . CYS A 1 97 ? 4.304 -2.463 4.703 1.00 84.44 97 CYS A CA 1
ATOM 747 C C . CYS A 1 97 ? 5.438 -1.435 4.817 1.00 84.44 97 CYS A C 1
ATOM 749 O O . CYS A 1 97 ? 6.135 -1.189 3.834 1.00 84.44 97 CYS A O 1
ATOM 751 N N . LEU A 1 98 ? 5.663 -0.865 6.006 1.00 82.25 98 LEU A N 1
ATOM 752 C CA . LEU A 1 98 ? 6.773 0.063 6.253 1.00 82.25 98 LEU A CA 1
ATOM 753 C C . LEU A 1 98 ? 8.133 -0.612 6.049 1.00 82.25 98 LEU A C 1
ATOM 755 O O . LEU A 1 98 ? 9.003 -0.049 5.387 1.00 82.25 98 LEU A O 1
ATOM 759 N N . LEU A 1 99 ? 8.309 -1.821 6.590 1.00 83.69 99 LEU A N 1
ATOM 760 C CA . LEU A 1 99 ? 9.542 -2.593 6.432 1.00 83.69 99 LEU A CA 1
ATOM 761 C C . LEU A 1 99 ? 9.781 -2.984 4.972 1.00 83.69 99 LEU A C 1
ATOM 763 O O . LEU A 1 99 ? 10.907 -2.867 4.497 1.00 83.69 99 LEU A O 1
ATOM 767 N N . LEU A 1 100 ? 8.732 -3.393 4.252 1.00 82.94 100 LEU A N 1
ATOM 768 C CA . LEU A 1 100 ? 8.810 -3.680 2.819 1.00 82.94 100 LEU A CA 1
ATOM 769 C C . LEU A 1 100 ? 9.197 -2.432 2.022 1.00 82.94 100 LEU A C 1
ATOM 771 O O . LEU A 1 100 ? 10.132 -2.489 1.234 1.00 82.94 100 LEU A O 1
ATOM 775 N N . THR A 1 101 ? 8.562 -1.290 2.291 1.00 80.94 101 THR A N 1
ATOM 776 C CA . THR A 1 101 ? 8.891 -0.014 1.632 1.00 80.94 101 THR A CA 1
ATOM 777 C C . THR A 1 101 ? 10.354 0.373 1.884 1.00 80.94 101 THR A C 1
ATOM 779 O O . THR A 1 101 ? 11.070 0.776 0.969 1.00 80.94 101 THR A O 1
ATOM 782 N N . ALA A 1 102 ? 10.833 0.214 3.123 1.00 78.88 102 ALA A N 1
ATOM 783 C CA . ALA A 1 102 ? 12.227 0.471 3.479 1.00 78.88 102 ALA A CA 1
ATOM 784 C C . ALA A 1 102 ? 13.194 -0.498 2.779 1.00 78.88 102 ALA A C 1
ATOM 786 O O . ALA A 1 102 ? 14.271 -0.085 2.348 1.00 78.88 102 ALA A O 1
ATOM 787 N N . TRP A 1 103 ? 12.808 -1.768 2.640 1.00 81.56 103 TRP A N 1
ATOM 788 C CA . TRP A 1 103 ? 13.585 -2.774 1.921 1.00 81.56 103 TRP A CA 1
ATOM 789 C C . TRP A 1 103 ? 13.691 -2.456 0.429 1.00 81.56 103 TRP A C 1
ATOM 791 O O . TRP A 1 103 ? 14.787 -2.479 -0.123 1.00 81.56 103 TRP A O 1
ATOM 801 N N . GLU A 1 104 ? 12.581 -2.108 -0.221 1.00 77.88 104 GLU A N 1
ATOM 802 C CA . GLU A 1 104 ? 12.576 -1.745 -1.639 1.00 77.88 104 GLU A CA 1
ATOM 803 C C . GLU A 1 104 ? 13.399 -0.471 -1.898 1.00 77.88 104 GLU A C 1
ATOM 805 O O . GLU A 1 104 ? 14.134 -0.397 -2.885 1.00 77.88 104 GLU A O 1
ATOM 810 N N . PHE A 1 105 ? 13.334 0.512 -0.993 1.00 76.56 105 PHE A N 1
ATOM 811 C CA . PHE A 1 105 ? 14.169 1.715 -1.046 1.00 76.56 105 PHE A CA 1
ATOM 812 C C . PHE A 1 105 ? 15.666 1.394 -0.884 1.00 76.56 105 PHE A C 1
ATOM 814 O O . PHE A 1 105 ? 16.511 1.937 -1.603 1.00 76.56 105 PHE A O 1
ATOM 821 N N . LEU A 1 106 ? 16.009 0.487 0.036 1.00 78.75 106 LEU A N 1
ATOM 822 C CA . LEU A 1 106 ? 17.384 0.029 0.223 1.00 78.75 106 LEU A CA 1
ATOM 823 C C . LEU A 1 106 ? 17.890 -0.709 -1.018 1.00 78.75 106 LEU A C 1
ATOM 825 O O . LEU A 1 106 ? 18.993 -0.437 -1.485 1.00 78.75 106 LEU A O 1
ATOM 829 N N . GLU A 1 107 ? 17.078 -1.603 -1.577 1.00 74.81 107 GLU A N 1
ATOM 830 C CA . GLU A 1 107 ? 17.419 -2.348 -2.783 1.00 74.81 107 GLU A CA 1
ATOM 831 C C . GLU A 1 107 ? 17.640 -1.407 -3.971 1.00 74.81 107 GLU A C 1
ATOM 833 O O . GLU A 1 107 ? 18.627 -1.559 -4.682 1.00 74.81 107 GLU A O 1
ATOM 838 N N . LEU A 1 108 ? 16.796 -0.383 -4.138 1.00 72.00 108 LEU A N 1
ATOM 839 C CA . LEU A 1 108 ? 16.993 0.687 -5.124 1.00 72.00 108 LEU A CA 1
ATOM 840 C C . LEU A 1 108 ? 18.326 1.422 -4.966 1.00 72.00 108 LEU A C 1
ATOM 842 O O . LEU A 1 108 ? 18.951 1.773 -5.961 1.00 72.00 108 LEU A O 1
ATOM 846 N N . THR A 1 109 ? 18.761 1.649 -3.728 1.00 70.00 109 THR A N 1
ATOM 847 C CA . THR A 1 109 ? 20.014 2.359 -3.436 1.00 70.00 109 THR A CA 1
ATOM 848 C C . THR A 1 109 ? 21.243 1.473 -3.673 1.00 70.00 109 THR A C 1
ATOM 850 O O . THR A 1 109 ? 22.314 1.974 -4.008 1.00 70.00 109 THR A O 1
ATOM 853 N N . HIS A 1 110 ? 21.102 0.155 -3.499 1.00 66.06 110 HIS A N 1
ATOM 854 C CA . HIS A 1 110 ? 22.214 -0.798 -3.538 1.00 66.06 110 HIS A CA 1
ATOM 855 C C . HIS A 1 110 ? 22.387 -1.540 -4.876 1.00 66.06 110 HIS A C 1
ATOM 857 O O . HIS A 1 110 ? 23.421 -2.188 -5.062 1.00 66.06 110 HIS A O 1
ATOM 863 N N . HIS A 1 111 ? 21.407 -1.509 -5.788 1.00 58.81 111 HIS A N 1
ATOM 864 C CA . HIS A 1 111 ? 21.440 -2.355 -6.985 1.00 58.81 111 HIS A CA 1
ATOM 865 C C . HIS A 1 111 ? 22.331 -1.825 -8.118 1.00 58.81 111 HIS A C 1
ATOM 867 O O . HIS A 1 111 ? 22.294 -0.655 -8.490 1.00 58.81 111 HIS A O 1
ATOM 873 N N . SER A 1 112 ? 23.084 -2.757 -8.712 1.00 47.91 112 SER A N 1
ATOM 874 C CA . SER A 1 112 ? 23.850 -2.621 -9.956 1.00 47.91 112 SER A CA 1
ATOM 875 C C . SER A 1 112 ? 23.073 -3.306 -11.106 1.00 47.91 112 SER A C 1
ATOM 877 O O . SER A 1 112 ? 22.353 -4.271 -10.837 1.00 47.91 112 SER A O 1
ATOM 879 N N . PRO A 1 113 ? 23.182 -2.857 -12.373 1.00 45.62 113 PRO A N 1
ATOM 880 C CA . PRO A 1 113 ? 22.184 -3.047 -13.445 1.00 45.62 113 PRO A CA 1
ATOM 881 C C . PRO A 1 113 ? 22.163 -4.447 -14.110 1.00 45.62 113 PRO A C 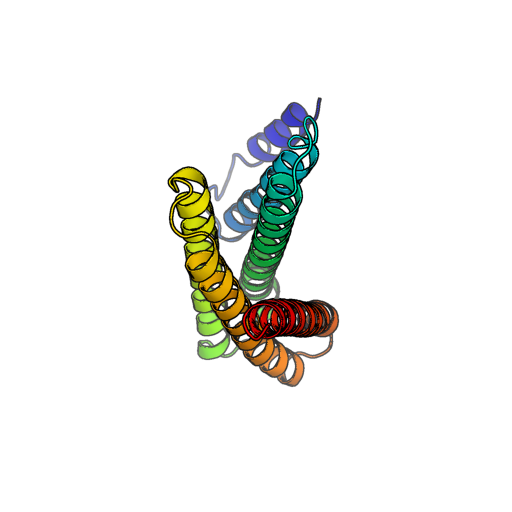1
ATOM 883 O O . PRO A 1 113 ? 22.034 -4.570 -15.323 1.00 45.62 113 PRO A O 1
ATOM 886 N N . GLY A 1 114 ? 22.325 -5.532 -13.345 1.00 45.59 114 GLY A N 1
ATOM 887 C CA . GLY A 1 114 ? 22.535 -6.882 -13.893 1.00 45.59 114 GLY A CA 1
ATOM 888 C C . GLY A 1 114 ? 21.303 -7.792 -14.012 1.00 45.59 114 GLY A C 1
ATOM 889 O O . GLY A 1 114 ? 21.382 -8.806 -14.700 1.00 45.59 114 GLY A O 1
ATOM 890 N N . SER A 1 115 ? 20.180 -7.488 -13.349 1.00 54.53 115 SER A N 1
ATOM 891 C CA . SER A 1 115 ? 18.978 -8.350 -13.343 1.00 54.53 115 SER A CA 1
ATOM 892 C C . SER A 1 115 ? 17.681 -7.542 -13.173 1.00 54.53 115 SER A C 1
ATOM 894 O O . SER A 1 115 ? 16.902 -7.748 -12.242 1.00 54.53 115 SER A O 1
ATOM 896 N N . GLU A 1 116 ? 17.446 -6.583 -14.072 1.00 65.88 116 GLU A N 1
ATOM 897 C CA . GLU A 1 116 ? 16.268 -5.693 -14.040 1.00 65.88 116 GLU A CA 1
ATOM 898 C C . GLU A 1 116 ? 14.932 -6.453 -14.103 1.00 65.88 116 GLU A C 1
ATOM 900 O O . GLU A 1 116 ? 13.983 -6.141 -13.384 1.00 65.88 116 GLU A O 1
ATOM 905 N N . ASN A 1 117 ? 14.865 -7.507 -14.914 1.00 67.56 117 ASN A N 1
ATOM 906 C CA . ASN A 1 117 ? 13.611 -8.191 -15.225 1.00 67.56 117 ASN A CA 1
ATOM 907 C C . ASN A 1 117 ? 13.034 -8.999 -14.049 1.00 67.56 117 ASN A C 1
ATOM 909 O O . ASN A 1 117 ? 11.825 -8.981 -13.817 1.00 67.56 117 ASN A O 1
ATOM 913 N N . GLY A 1 118 ? 13.883 -9.692 -13.283 1.00 70.12 118 GLY A N 1
ATOM 914 C CA . GLY A 1 118 ? 13.440 -10.487 -12.132 1.00 70.12 118 GLY A CA 1
ATOM 915 C C . GLY A 1 118 ? 13.003 -9.618 -10.951 1.00 70.12 118 GLY A C 1
ATOM 916 O O . GLY A 1 118 ? 11.956 -9.870 -10.351 1.00 70.12 118 GLY A O 1
ATOM 917 N N . ALA A 1 119 ? 13.766 -8.559 -10.663 1.00 75.44 119 ALA A N 1
ATOM 918 C CA .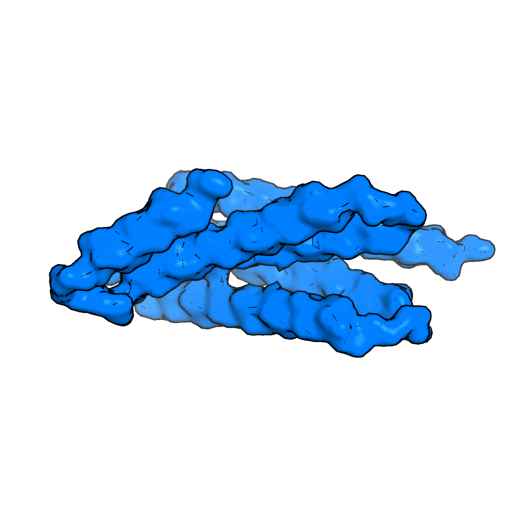 ALA A 1 119 ? 13.460 -7.614 -9.592 1.00 75.44 119 ALA A CA 1
ATOM 919 C C . ALA A 1 119 ? 12.134 -6.876 -9.846 1.00 75.44 119 ALA A C 1
ATOM 921 O O . ALA A 1 119 ? 11.316 -6.734 -8.937 1.00 75.44 119 ALA A O 1
ATOM 922 N N . LYS A 1 120 ? 11.869 -6.481 -11.097 1.00 77.62 120 LYS A N 1
ATOM 923 C CA . LYS A 1 120 ? 10.619 -5.822 -11.493 1.00 77.62 120 LYS A CA 1
ATOM 924 C C . LYS A 1 120 ? 9.389 -6.712 -11.305 1.00 77.62 120 LYS A C 1
ATOM 926 O O . LYS A 1 120 ? 8.396 -6.279 -10.723 1.00 77.62 120 LYS A O 1
ATOM 931 N N . VAL A 1 121 ? 9.458 -7.972 -11.743 1.00 81.19 121 VAL A N 1
ATOM 932 C CA . VAL A 1 121 ? 8.362 -8.942 -11.564 1.00 81.19 121 VAL A CA 1
ATOM 933 C C . VAL A 1 121 ? 8.103 -9.212 -10.085 1.00 81.19 121 VAL A C 1
ATOM 935 O O . VAL A 1 121 ? 6.949 -9.195 -9.658 1.00 81.19 121 VAL A O 1
ATOM 938 N N . TYR A 1 122 ? 9.162 -9.413 -9.297 1.00 82.81 122 TYR A N 1
ATOM 939 C CA . TYR A 1 122 ? 9.048 -9.604 -7.852 1.00 82.81 122 TYR A CA 1
ATOM 940 C C . TYR A 1 122 ? 8.324 -8.426 -7.187 1.00 82.81 122 TYR A C 1
ATOM 942 O O . TYR A 1 122 ? 7.360 -8.638 -6.454 1.00 82.81 122 TYR A O 1
ATOM 950 N N . ARG A 1 123 ? 8.713 -7.189 -7.513 1.00 81.75 123 ARG A N 1
ATOM 951 C CA . ARG A 1 123 ? 8.082 -5.971 -6.981 1.00 81.75 123 ARG A CA 1
ATOM 952 C C . ARG A 1 123 ? 6.602 -5.875 -7.332 1.00 81.75 123 ARG A C 1
ATOM 954 O O . ARG A 1 123 ? 5.789 -5.622 -6.450 1.00 81.75 123 ARG A O 1
ATOM 961 N N . LEU A 1 124 ? 6.225 -6.141 -8.585 1.00 83.06 124 LEU A N 1
ATOM 962 C CA . LEU A 1 124 ? 4.814 -6.143 -8.992 1.00 83.06 124 LEU A CA 1
ATOM 963 C C . LEU A 1 124 ? 3.998 -7.195 -8.229 1.00 83.06 124 LEU A C 1
ATOM 965 O O . LEU A 1 124 ? 2.875 -6.915 -7.812 1.00 83.06 124 LEU A O 1
ATOM 969 N N . ILE A 1 125 ? 4.559 -8.387 -8.005 1.00 85.81 125 ILE A N 1
ATOM 970 C CA . ILE A 1 125 ? 3.906 -9.440 -7.217 1.00 85.81 125 ILE A CA 1
ATOM 971 C C . ILE A 1 125 ? 3.731 -8.997 -5.759 1.00 85.81 125 ILE A C 1
ATOM 973 O O . ILE A 1 125 ? 2.630 -9.113 -5.221 1.00 85.81 125 ILE A O 1
ATOM 977 N N . VAL A 1 126 ? 4.779 -8.458 -5.128 1.00 86.06 126 VAL A N 1
ATOM 978 C CA . VAL A 1 126 ? 4.718 -7.949 -3.747 1.00 86.06 126 VAL A CA 1
ATOM 979 C C . VAL A 1 126 ? 3.687 -6.828 -3.629 1.00 86.06 126 VAL A C 1
ATOM 981 O O . VAL A 1 126 ? 2.859 -6.859 -2.721 1.00 86.06 126 VAL A O 1
ATOM 984 N N . LEU A 1 127 ? 3.657 -5.889 -4.575 1.00 85.69 127 LEU A N 1
ATOM 985 C CA . LEU A 1 127 ? 2.701 -4.783 -4.593 1.00 85.69 127 LEU A CA 1
ATOM 986 C C . LEU A 1 127 ? 1.249 -5.269 -4.700 1.00 85.69 127 LEU A C 1
ATOM 988 O O . LEU A 1 127 ? 0.381 -4.750 -3.993 1.00 85.69 127 LEU A O 1
ATOM 992 N N . ILE A 1 128 ? 0.984 -6.287 -5.528 1.00 87.06 128 ILE A N 1
ATOM 993 C CA . ILE A 1 128 ? -0.333 -6.935 -5.620 1.00 87.06 128 ILE A CA 1
ATOM 994 C C . ILE A 1 128 ? -0.697 -7.591 -4.287 1.00 87.06 128 ILE A C 1
ATOM 996 O O . ILE A 1 128 ? -1.803 -7.376 -3.797 1.00 87.06 128 ILE A O 1
ATOM 1000 N N . LEU A 1 129 ? 0.215 -8.363 -3.688 1.00 87.81 129 LEU A N 1
ATOM 1001 C CA . LEU A 1 129 ? -0.030 -9.063 -2.423 1.00 87.81 129 LEU A CA 1
ATOM 1002 C C . LEU A 1 129 ? -0.301 -8.092 -1.273 1.00 87.81 129 LEU A C 1
ATOM 1004 O O . LEU A 1 129 ? -1.261 -8.286 -0.531 1.00 87.81 129 LEU A O 1
ATOM 1008 N N . VAL A 1 130 ? 0.502 -7.033 -1.152 1.00 86.12 130 VAL A N 1
ATOM 1009 C CA . VAL A 1 130 ? 0.319 -5.988 -0.139 1.00 86.12 130 VAL A CA 1
ATOM 1010 C C . VAL A 1 130 ? -1.015 -5.284 -0.348 1.00 86.12 130 VAL A C 1
ATOM 1012 O O . VAL A 1 130 ? -1.798 -5.196 0.591 1.00 86.12 130 VAL A O 1
ATOM 1015 N N . SER A 1 131 ? -1.314 -4.858 -1.579 1.00 87.62 131 SER A N 1
ATOM 1016 C CA . SER A 1 131 ? -2.578 -4.180 -1.898 1.00 87.62 131 SER A CA 1
ATOM 1017 C C . SER A 1 131 ? -3.796 -5.077 -1.662 1.00 87.62 131 SER A C 1
ATOM 1019 O O . SER A 1 131 ? -4.853 -4.593 -1.270 1.00 87.62 131 SER A O 1
ATOM 1021 N N . LEU A 1 132 ? -3.670 -6.388 -1.886 1.00 87.69 132 LEU A N 1
ATOM 1022 C CA . LEU A 1 132 ? -4.732 -7.356 -1.621 1.00 87.69 132 LEU A CA 1
ATOM 1023 C C . LEU A 1 132 ? -4.923 -7.584 -0.117 1.00 87.69 132 LEU A C 1
ATOM 1025 O O . LEU A 1 132 ? -6.056 -7.598 0.354 1.00 87.69 132 LEU A O 1
ATOM 1029 N N . ALA A 1 133 ? -3.835 -7.728 0.643 1.00 87.50 133 ALA A N 1
ATOM 1030 C CA . ALA A 1 133 ? -3.895 -7.886 2.093 1.00 87.50 133 ALA A CA 1
ATOM 1031 C C . ALA A 1 133 ? -4.512 -6.651 2.767 1.00 87.50 133 ALA A C 1
ATOM 1033 O O . ALA A 1 133 ? -5.412 -6.786 3.596 1.00 87.50 133 ALA A O 1
ATOM 1034 N N . THR A 1 134 ? -4.091 -5.446 2.367 1.00 86.50 134 THR A N 1
ATOM 1035 C CA . THR A 1 134 ? -4.668 -4.196 2.875 1.00 86.50 134 THR A CA 1
ATOM 1036 C C . THR A 1 134 ? -6.130 -4.050 2.464 1.00 86.50 134 THR A C 1
ATOM 1038 O O . THR A 1 134 ? -6.945 -3.616 3.273 1.00 86.50 134 THR A O 1
ATOM 1041 N N . LEU A 1 135 ? -6.499 -4.456 1.244 1.00 89.38 135 LEU A N 1
ATOM 1042 C CA . LEU A 1 135 ? -7.889 -4.477 0.790 1.00 89.38 135 LEU A CA 1
ATOM 1043 C C . LEU A 1 135 ? -8.769 -5.392 1.652 1.00 89.38 135 LEU A C 1
ATOM 1045 O O . LEU A 1 135 ? -9.834 -4.951 2.066 1.00 89.38 135 LEU A O 1
ATOM 1049 N N . ILE A 1 136 ? -8.338 -6.626 1.941 1.00 87.81 136 ILE A N 1
ATOM 1050 C CA . ILE A 1 136 ? -9.114 -7.577 2.757 1.00 87.81 136 ILE A CA 1
ATOM 1051 C C . ILE A 1 136 ? -9.394 -6.982 4.139 1.00 87.81 136 ILE A C 1
ATOM 1053 O O . ILE A 1 136 ? -10.555 -6.886 4.529 1.00 87.81 136 ILE A O 1
ATOM 1057 N N . ILE A 1 137 ? -8.355 -6.498 4.831 1.00 84.69 137 ILE A N 1
ATOM 1058 C CA . ILE A 1 137 ? -8.519 -5.897 6.161 1.00 84.69 137 ILE A CA 1
ATOM 1059 C C . ILE A 1 137 ? -9.447 -4.681 6.097 1.00 84.69 137 ILE A C 1
ATOM 1061 O O . ILE A 1 137 ? -10.349 -4.548 6.918 1.00 84.69 137 ILE A O 1
ATOM 1065 N N . ARG A 1 138 ? -9.278 -3.794 5.110 1.00 84.44 138 ARG A N 1
ATOM 1066 C CA . ARG A 1 138 ? -10.131 -2.603 4.996 1.00 84.44 138 ARG A CA 1
ATOM 1067 C C . ARG A 1 138 ? -11.575 -2.933 4.628 1.00 84.44 138 ARG A C 1
ATOM 1069 O O . ARG A 1 138 ? -12.466 -2.205 5.048 1.00 84.44 138 ARG A O 1
ATOM 1076 N N . VAL A 1 139 ? -11.831 -4.015 3.891 1.00 85.94 139 VAL A N 1
ATOM 1077 C CA . VAL A 1 139 ? -13.194 -4.504 3.631 1.00 85.94 139 VAL A CA 1
ATOM 1078 C C . VAL A 1 139 ? -13.833 -5.038 4.910 1.00 85.94 139 VAL A C 1
ATOM 1080 O O . VAL A 1 139 ? -14.982 -4.699 5.176 1.00 85.94 139 VAL A O 1
ATOM 1083 N N . GLU A 1 140 ? -13.108 -5.807 5.726 1.00 82.81 140 GLU A N 1
ATOM 1084 C CA . GLU A 1 140 ? -13.610 -6.252 7.036 1.00 82.81 140 GLU A CA 1
ATOM 1085 C C . GLU A 1 140 ? -13.945 -5.051 7.930 1.00 82.81 140 GLU A C 1
ATOM 1087 O O . GLU A 1 140 ? -15.053 -4.937 8.450 1.00 82.81 140 GLU A O 1
ATOM 1092 N N . VAL A 1 141 ? -13.034 -4.080 8.008 1.00 80.06 141 VAL A N 1
ATOM 1093 C CA . VAL A 1 141 ? -13.245 -2.838 8.759 1.00 80.06 141 VAL A CA 1
ATOM 1094 C C . VAL A 1 141 ? -14.409 -2.015 8.179 1.00 80.06 141 VAL A C 1
ATOM 1096 O O . VAL A 1 141 ? -15.190 -1.436 8.927 1.00 80.06 141 VAL A O 1
ATOM 1099 N N . TYR A 1 142 ? -14.592 -1.976 6.860 1.00 82.94 142 TYR A N 1
ATOM 1100 C CA . TYR A 1 142 ? -15.739 -1.310 6.237 1.00 82.94 142 TYR A CA 1
ATOM 1101 C C . TYR A 1 142 ? -17.069 -1.965 6.624 1.00 82.94 142 TYR A C 1
ATOM 1103 O O . TYR A 1 142 ? -18.041 -1.261 6.896 1.00 82.94 142 TYR A O 1
ATOM 1111 N N . VAL A 1 143 ? -17.117 -3.299 6.656 1.00 82.19 143 VAL A N 1
ATOM 1112 C CA . VAL A 1 143 ? -18.312 -4.049 7.063 1.00 82.19 143 VAL A CA 1
ATOM 1113 C C . VAL A 1 143 ? -18.654 -3.769 8.527 1.00 82.19 143 VAL A C 1
ATOM 1115 O O . VAL A 1 143 ? -19.823 -3.547 8.839 1.00 82.19 143 VAL A O 1
ATOM 1118 N N . ASP A 1 144 ? -17.646 -3.701 9.397 1.00 76.88 144 ASP A N 1
ATOM 1119 C CA . ASP A 1 144 ? -17.844 -3.528 10.838 1.00 76.88 144 ASP A CA 1
ATOM 1120 C C . ASP A 1 144 ? -18.065 -2.060 11.267 1.00 76.88 144 ASP A C 1
ATOM 1122 O O . ASP A 1 144 ? -18.815 -1.799 12.210 1.00 76.88 144 ASP A O 1
ATOM 1126 N N . TYR A 1 145 ? -17.445 -1.084 10.588 1.00 72.88 145 TYR A N 1
ATOM 1127 C CA . TYR A 1 145 ? -17.399 0.330 11.018 1.00 72.88 145 TYR A CA 1
ATOM 1128 C C . TYR A 1 145 ? -17.894 1.344 9.974 1.00 72.88 145 TYR A C 1
ATOM 1130 O O . TYR A 1 145 ? -18.008 2.541 10.265 1.00 72.88 145 TYR A O 1
ATOM 1138 N N . GLY A 1 146 ? -18.230 0.897 8.764 1.00 69.31 146 GLY A N 1
ATOM 1139 C CA . GLY A 1 146 ? -18.862 1.709 7.728 1.00 69.31 146 GLY A CA 1
ATOM 1140 C C . GLY A 1 146 ? -17.911 2.587 6.902 1.00 69.31 146 GLY A C 1
ATOM 1141 O O . GLY A 1 146 ? -16.785 2.232 6.568 1.00 69.31 146 GLY A O 1
ATOM 1142 N N . TRP A 1 147 ? -18.401 3.764 6.505 1.00 60.88 147 TRP A N 1
ATOM 1143 C CA . TRP A 1 147 ? -17.989 4.488 5.289 1.00 60.88 147 TRP A CA 1
ATOM 1144 C C . TRP A 1 147 ? -16.566 5.072 5.242 1.00 60.88 147 TRP A C 1
ATOM 1146 O O . TRP A 1 147 ? -16.138 5.498 4.164 1.00 60.88 147 TRP A O 1
ATOM 1156 N N . ARG A 1 148 ? -15.819 5.092 6.356 1.00 68.19 148 ARG A N 1
ATOM 1157 C CA . ARG A 1 148 ? -14.480 5.722 6.419 1.00 68.19 148 ARG A CA 1
ATOM 1158 C C . ARG A 1 148 ? -13.435 5.032 5.536 1.00 68.19 148 ARG A C 1
ATOM 1160 O O . ARG A 1 148 ? -12.471 5.671 5.138 1.00 68.19 148 ARG A O 1
ATOM 1167 N N . GLU A 1 149 ? -13.663 3.776 5.164 1.00 74.62 149 GLU A N 1
ATOM 1168 C CA . GLU A 1 149 ? -12.691 2.954 4.430 1.00 74.62 149 GLU A CA 1
ATOM 1169 C C . GLU A 1 149 ? -12.894 2.944 2.899 1.00 74.62 149 GLU A C 1
ATOM 1171 O O . GLU A 1 149 ? -12.115 2.335 2.171 1.00 74.62 149 GLU A O 1
ATOM 1176 N N . THR A 1 150 ? -13.906 3.640 2.366 1.00 75.31 150 THR A N 1
ATOM 1177 C CA . THR A 1 150 ? -14.258 3.583 0.927 1.00 75.31 150 THR A CA 1
ATOM 1178 C C . THR A 1 150 ? -13.161 4.104 -0.010 1.00 75.31 150 THR A C 1
ATOM 1180 O O . THR A 1 150 ? -12.842 3.453 -1.007 1.00 75.31 150 THR A O 1
ATOM 1183 N N . THR A 1 151 ? -12.546 5.247 0.307 1.00 81.00 151 THR A N 1
ATOM 1184 C CA . THR A 1 151 ? -11.453 5.829 -0.495 1.00 81.00 151 THR A CA 1
ATOM 1185 C C . THR A 1 151 ? -10.190 4.953 -0.482 1.00 81.00 151 THR A C 1
ATOM 1187 O O . THR A 1 151 ? -9.667 4.656 -1.562 1.00 81.00 151 THR A O 1
ATOM 1190 N N . PRO A 1 152 ? -9.709 4.471 0.682 1.00 80.94 152 PRO A N 1
ATOM 1191 C CA . PRO A 1 152 ? -8.614 3.503 0.730 1.00 80.94 152 PRO A CA 1
ATOM 1192 C C . PRO A 1 152 ? -8.891 2.188 -0.018 1.00 80.94 152 PRO A C 1
ATOM 1194 O O . PRO A 1 152 ? -8.017 1.688 -0.725 1.00 80.94 152 PRO A O 1
ATOM 1197 N N . ILE A 1 153 ? -10.113 1.647 0.075 1.00 84.62 153 ILE A N 1
ATOM 1198 C CA . ILE A 1 153 ? -10.529 0.443 -0.665 1.00 84.62 153 ILE A CA 1
ATOM 1199 C C . ILE A 1 153 ? -10.414 0.674 -2.175 1.00 84.62 153 ILE A C 1
ATOM 1201 O O . ILE A 1 153 ? -9.793 -0.123 -2.880 1.00 84.62 153 ILE A O 1
ATOM 1205 N N . ALA A 1 154 ? -10.966 1.783 -2.679 1.00 85.88 154 ALA A N 1
ATOM 1206 C CA . ALA A 1 154 ? -10.917 2.111 -4.102 1.00 85.88 154 ALA A CA 1
ATOM 1207 C C . ALA A 1 154 ? -9.472 2.246 -4.609 1.00 85.88 154 ALA A C 1
ATOM 1209 O O . ALA A 1 154 ? -9.132 1.714 -5.667 1.00 85.88 154 ALA A O 1
ATOM 1210 N N . LYS A 1 155 ? -8.601 2.896 -3.829 1.00 86.12 155 LYS A N 1
ATOM 1211 C CA . LYS A 1 155 ? -7.167 2.997 -4.127 1.00 86.12 155 LYS A CA 1
ATOM 1212 C C . LYS A 1 155 ? -6.519 1.615 -4.260 1.00 86.12 155 LYS A C 1
ATOM 1214 O O . LYS A 1 155 ? -5.821 1.379 -5.244 1.00 86.12 155 LYS A O 1
ATOM 1219 N N . ASN A 1 156 ? -6.748 0.707 -3.311 1.00 86.50 156 ASN A N 1
ATOM 1220 C CA . ASN A 1 156 ? -6.134 -0.624 -3.338 1.00 86.50 156 ASN A CA 1
ATOM 1221 C C . ASN A 1 156 ? -6.609 -1.447 -4.547 1.00 86.50 156 ASN A C 1
ATOM 1223 O O . ASN A 1 156 ? -5.797 -2.112 -5.188 1.00 86.50 156 ASN A O 1
ATOM 1227 N N . VAL A 1 157 ? -7.882 -1.324 -4.942 1.00 86.81 157 VAL A N 1
ATOM 1228 C CA . VAL A 1 157 ? -8.397 -1.926 -6.186 1.00 86.81 157 VAL A CA 1
ATOM 1229 C C . VAL A 1 157 ? -7.678 -1.367 -7.418 1.00 86.81 157 VAL A C 1
ATOM 1231 O O . VAL A 1 157 ? -7.209 -2.139 -8.254 1.00 86.81 157 VAL A O 1
ATOM 1234 N N . ILE A 1 158 ? -7.533 -0.040 -7.522 1.00 86.31 158 ILE A N 1
ATOM 1235 C CA . ILE A 1 158 ? -6.823 0.606 -8.639 1.00 86.31 158 ILE A CA 1
ATOM 1236 C C . ILE A 1 158 ? -5.369 0.118 -8.710 1.00 86.31 158 ILE A C 1
ATOM 1238 O O . ILE A 1 158 ? -4.899 -0.254 -9.786 1.00 86.31 158 ILE A O 1
ATOM 1242 N N . MET A 1 159 ? -4.675 0.058 -7.571 1.00 84.19 159 MET A N 1
ATOM 1243 C CA . MET A 1 159 ? -3.287 -0.408 -7.489 1.00 84.19 159 MET A CA 1
ATOM 1244 C C . MET A 1 159 ? -3.120 -1.856 -7.953 1.00 84.19 159 MET A C 1
ATOM 1246 O O . MET A 1 159 ? -2.174 -2.157 -8.685 1.00 84.19 159 MET A O 1
ATOM 1250 N N . ILE A 1 160 ? -4.053 -2.744 -7.599 1.00 86.81 160 ILE A N 1
ATOM 1251 C CA . ILE A 1 160 ? -4.061 -4.128 -8.091 1.00 86.81 160 ILE A CA 1
ATOM 1252 C C . ILE A 1 160 ? -4.273 -4.145 -9.609 1.00 86.81 160 ILE A C 1
ATOM 1254 O O . ILE A 1 160 ? -3.528 -4.813 -10.325 1.00 86.81 160 ILE A O 1
ATOM 1258 N N . CYS A 1 161 ? -5.250 -3.392 -10.126 1.00 86.50 161 CYS A N 1
ATOM 1259 C CA . CYS A 1 161 ? -5.534 -3.344 -11.560 1.00 86.50 161 CYS A CA 1
ATOM 1260 C C . CYS A 1 161 ? -4.338 -2.849 -12.384 1.00 86.50 161 CYS A C 1
ATOM 1262 O O . CYS A 1 161 ? -4.045 -3.431 -13.435 1.00 86.50 161 CYS A O 1
ATOM 1264 N N . ILE A 1 162 ? -3.644 -1.806 -11.916 1.00 86.00 162 ILE A N 1
ATOM 1265 C CA . ILE A 1 162 ? -2.450 -1.283 -12.588 1.00 86.00 162 ILE A CA 1
ATOM 1266 C C . ILE A 1 162 ? -1.330 -2.327 -12.541 1.00 86.00 162 ILE A C 1
ATOM 1268 O O . ILE A 1 162 ? -0.849 -2.733 -13.597 1.00 86.00 162 ILE A O 1
ATOM 1272 N N . SER A 1 163 ? -1.005 -2.851 -11.356 1.00 84.69 163 SER A N 1
ATOM 1273 C CA . SER A 1 163 ? 0.073 -3.836 -11.180 1.00 84.69 163 SER A CA 1
ATOM 1274 C C . SER A 1 163 ? -0.140 -5.106 -12.013 1.00 84.69 163 SER A C 1
ATOM 1276 O O . SER A 1 163 ? 0.784 -5.595 -12.659 1.00 84.69 163 SER A O 1
ATOM 1278 N N . VAL A 1 164 ? -1.372 -5.627 -12.075 1.00 85.88 164 VAL A N 1
ATOM 1279 C CA . VAL A 1 164 ? -1.721 -6.789 -12.915 1.00 85.88 164 VAL A CA 1
ATOM 1280 C C . VAL A 1 164 ? -1.591 -6.462 -14.403 1.00 85.88 164 VAL A C 1
ATOM 1282 O O . VAL A 1 164 ? -1.177 -7.308 -15.198 1.00 85.88 164 VAL A O 1
ATOM 1285 N N . SER A 1 165 ? -1.953 -5.247 -14.812 1.00 85.00 165 SER A N 1
ATOM 1286 C CA . SER A 1 165 ? -1.838 -4.827 -16.211 1.00 85.00 165 SER A CA 1
ATOM 1287 C C . SER A 1 165 ? -0.378 -4.675 -16.636 1.00 85.00 165 SER A C 1
ATOM 1289 O O . SER A 1 165 ? -0.024 -5.122 -17.726 1.00 85.00 165 SER A O 1
ATOM 1291 N N . GLU A 1 166 ? 0.478 -4.132 -15.772 1.00 83.50 166 GLU A N 1
ATOM 1292 C CA . GLU A 1 166 ? 1.926 -4.061 -15.999 1.00 83.50 166 GLU A CA 1
ATOM 1293 C C . GLU A 1 166 ? 2.563 -5.450 -16.047 1.00 83.50 166 GLU A C 1
ATOM 1295 O O . GLU A 1 166 ? 3.305 -5.750 -16.983 1.00 83.50 166 GLU A O 1
ATOM 1300 N N . LEU A 1 167 ? 2.194 -6.335 -15.117 1.00 85.00 167 LEU A N 1
ATOM 1301 C CA . LEU A 1 167 ? 2.685 -7.711 -15.085 1.00 85.00 167 LEU A CA 1
ATOM 1302 C C . LEU A 1 167 ? 2.313 -8.472 -16.368 1.00 85.00 167 LEU A C 1
ATOM 1304 O O . LEU A 1 167 ? 3.148 -9.154 -16.959 1.00 85.00 167 LEU A O 1
ATOM 1308 N N . ARG A 1 168 ? 1.075 -8.312 -16.855 1.00 83.62 168 ARG A N 1
ATOM 1309 C CA . ARG A 1 168 ? 0.638 -8.908 -18.128 1.00 83.62 168 ARG A CA 1
ATOM 1310 C C . ARG A 1 168 ? 1.387 -8.346 -19.330 1.00 83.62 168 ARG A C 1
ATOM 1312 O O . ARG A 1 168 ? 1.732 -9.113 -20.221 1.00 83.62 168 ARG A O 1
ATOM 1319 N N . ARG A 1 169 ? 1.641 -7.034 -19.371 1.00 82.81 169 ARG A N 1
ATOM 1320 C CA . ARG A 1 169 ? 2.432 -6.416 -20.450 1.00 82.81 169 ARG A CA 1
ATOM 1321 C C . ARG A 1 169 ? 3.854 -6.964 -20.472 1.00 82.81 169 ARG A C 1
ATOM 1323 O O . ARG A 1 169 ? 4.354 -7.277 -21.545 1.00 82.81 169 ARG A O 1
ATOM 1330 N N . PHE A 1 170 ? 4.455 -7.135 -19.300 1.00 77.38 170 PHE A N 1
ATOM 1331 C CA . PHE A 1 170 ? 5.795 -7.688 -19.156 1.00 77.38 170 PHE A CA 1
ATOM 1332 C C . PHE A 1 170 ? 5.893 -9.132 -19.684 1.00 77.38 170 PHE A C 1
ATOM 1334 O O . PHE A 1 170 ? 6.767 -9.445 -20.492 1.00 77.38 170 PHE A O 1
ATOM 1341 N N . PHE A 1 171 ? 4.949 -10.004 -19.306 1.00 77.44 171 PHE A N 1
ATOM 1342 C CA . PHE A 1 171 ? 4.901 -11.379 -19.822 1.00 77.44 171 PHE A CA 1
ATOM 1343 C C . PHE A 1 171 ? 4.486 -11.469 -21.300 1.00 77.44 171 PHE A C 1
ATOM 1345 O O . PHE A 1 171 ? 4.939 -12.360 -22.010 1.00 77.44 171 PHE A O 1
ATOM 1352 N N . GLY A 1 172 ? 3.658 -10.544 -21.792 1.00 69.75 172 GLY A N 1
ATOM 1353 C CA . GLY A 1 172 ? 3.266 -10.492 -23.204 1.00 69.75 172 GLY A CA 1
ATOM 1354 C C . GLY A 1 172 ? 4.379 -10.027 -24.151 1.00 69.75 172 GLY A C 1
ATOM 1355 O O . GLY A 1 172 ? 4.332 -10.336 -25.336 1.00 69.75 172 GLY A O 1
ATOM 1356 N N . GLN A 1 173 ? 5.385 -9.301 -23.650 1.00 59.22 173 GLN A N 1
ATOM 1357 C CA . GLN A 1 173 ? 6.558 -8.880 -24.431 1.00 59.22 173 GLN A CA 1
ATOM 1358 C C . GLN A 1 173 ? 7.661 -9.944 -24.508 1.00 59.22 173 GLN A C 1
ATOM 1360 O O . GLN A 1 173 ? 8.498 -9.873 -25.397 1.00 59.22 173 GLN A O 1
ATOM 1365 N N . THR A 1 174 ? 7.671 -10.929 -23.607 1.00 54.69 174 THR A N 1
ATOM 1366 C CA . THR A 1 174 ? 8.676 -12.010 -23.571 1.00 54.69 174 THR A CA 1
ATOM 1367 C C . THR A 1 174 ? 8.307 -13.223 -24.436 1.00 54.69 174 THR A C 1
ATOM 1369 O O . THR A 1 174 ? 9.105 -14.148 -24.557 1.00 54.69 174 THR A O 1
ATOM 1372 N N . SER A 1 175 ? 7.117 -13.232 -25.049 1.00 48.56 175 SER A N 1
ATOM 1373 C CA . SER A 1 175 ? 6.612 -14.313 -25.912 1.00 48.56 175 SER A CA 1
ATOM 1374 C C . SER A 1 175 ? 6.725 -14.036 -27.422 1.00 48.56 175 SER A C 1
ATOM 1376 O O . SER A 1 175 ? 6.010 -14.669 -28.201 1.00 48.56 175 SER A O 1
ATOM 1378 N N . LEU A 1 176 ? 7.560 -13.077 -27.834 1.00 40.75 176 LEU A N 1
ATOM 1379 C CA . LEU A 1 176 ? 7.787 -12.648 -29.223 1.00 40.75 176 LEU A CA 1
ATOM 1380 C C . LEU A 1 176 ? 9.292 -12.626 -29.509 1.00 40.75 176 LEU A C 1
ATOM 1382 O O . LEU A 1 176 ? 9.669 -13.009 -30.637 1.00 40.75 176 LEU A O 1
#

Sequence (176 aa):
MLLLPLYLLVVHTEQDNLFGPKVFVKVLYITPFILLLFLNTAGEEGTEFHGESRWLFATMSAQLFDAIDMIDNVLNGYGNGTPTGLGVGMITLA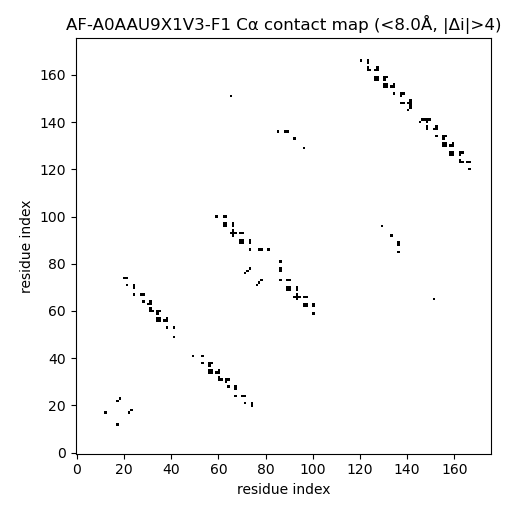FGCLLLTAWEFLELTHHSPGSENGAKVYRLIVLILVSLATLIIRVEVYVDYGWRETTPIAKNVIMICISVSELRRFFGQTSL

Solvent-accessible surface area (backbone atoms only — not comparable to full-atom values): 9978 Å² total; per-residue (Å²): 135,67,63,63,64,53,50,49,64,61,60,75,60,76,80,87,67,84,81,36,74,72,53,51,51,58,57,54,63,48,54,35,54,53,41,50,49,50,49,66,63,73,68,83,82,91,56,76,70,57,57,56,53,43,51,49,39,51,52,44,26,52,51,47,52,49,27,49,49,44,44,47,41,38,71,76,68,32,73,88,78,52,60,70,66,60,50,48,49,43,45,53,49,22,52,50,50,50,52,50,44,52,47,54,53,48,48,66,74,70,64,71,101,81,58,65,69,62,55,52,54,51,49,39,52,51,52,36,51,52,30,49,54,53,33,54,56,40,49,53,48,26,74,76,72,40,77,86,35,54,68,62,41,53,50,26,52,51,52,35,54,49,36,54,50,51,53,50,52,57,59,62,65,74,76,119

Radius of gyration: 18.41 Å; Cα contacts (8 Å, |Δi|>4): 101; chains: 1; bounding box: 43×42×57 Å

InterPro domains:
  IPR026624 Cat eye syndrome critical region protein 6 [PTHR47399] (13-168)
  IPR032776 CECR6/TMEM121 family [PF14997] (14-167)

Foldseek 3Di:
DPVVVVVVVLVVPPDDCNPDLVVVLVVLLVVLVVLVVVLVVLPPDDDVVNVVSSVLSVLLSVLSVLLSVLSCCLVPPQVVPHDPVLSVLSNVLSVVSVVVSVVVVVCVVPDDDDPVLVVLLVVLVVQLVSLVSSLVSLVVCCVVPNDPSVVVNVVSVVSNVVSVVVNVVSVVVVVD

Organism: NCBI:txid46732

Mean predicted aligned error: 11.53 Å

Secondary structure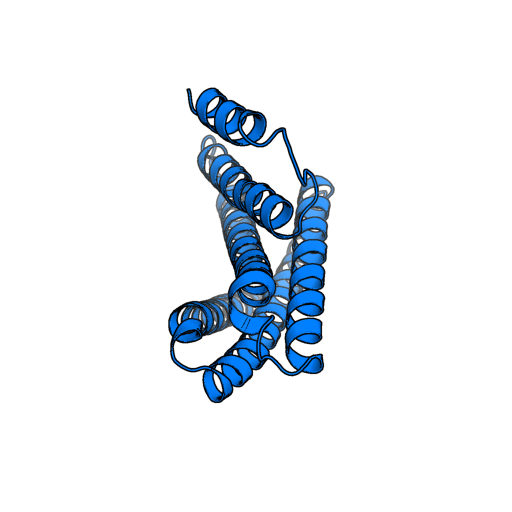 (DSSP, 8-state):
--HHHHHHHHHT--SS-TT-HHHHHHHHTHHHHHHHHHHHHTTSS-STHHHHHHHHHHHHHHHHHHHHHHHHHIIIIITTTS-HHHHHHHHHHHHHHHHHHHHHHHHHHH--SS-HHHHHHHHHHHHHHHHHHHHHHHHHHHHHH-GGGHHHHHHHHHHHHHHHHHHHHHHHHTT-

pLDDT: mean 71.37, std 14.24, range [36.34, 89.38]